Protein AF-A0A7W1YSL6-F1 (afdb_monomer_lite)

pLDDT: mean 74.25, std 17.55, range [41.81, 97.44]

Sequence (89 aa):
MTEPSRASEVLTIRVSAALGRRLTREATRRRRTRSEVARELLESALEGRTGDDDRKAEARRQSLLVRDRESERDTLEWILDAADFRGWE

Radius of gyration: 25.58 Å; chains: 1; bounding box: 74×35×57 Å

Secondary structure (DSSP, 8-state):
----------------HHHHHHHHHHHHHHT--HHHHHHHHHHHHHHHHHHHHHHHHHHHHHHHHHHT-HHHHHHHHHHHHHT--TT--

Foldseek 3Di:
DDDPPPDDDDDDDDDDPVVVVVLVVVCVVVVHDSVVSVVVVVVCVVVVCVVVVVVVVVVVVVVVVLVPDPVVVVVVVVVVVVPPPVPDD

Structure (mmCIF, N/CA/C/O backbone):
data_AF-A0A7W1YSL6-F1
#
_entry.id   AF-A0A7W1YSL6-F1
#
loop_
_atom_site.group_PDB
_atom_site.id
_atom_site.type_symbol
_atom_site.label_atom_id
_atom_site.label_alt_id
_atom_site.label_comp_id
_atom_site.label_asym_id
_atom_site.label_entity_id
_atom_site.label_seq_id
_atom_site.pdbx_PDB_ins_code
_atom_site.Cartn_x
_atom_site.Cartn_y
_atom_site.Cartn_z
_atom_site.occupancy
_atom_site.B_iso_or_equiv
_atom_site.auth_seq_id
_atom_site.auth_comp_id
_atom_site.auth_asym_id
_atom_site.auth_atom_id
_atom_site.pdbx_PDB_model_num
ATOM 1 N N . MET A 1 1 ? -27.726 21.610 -4.198 1.00 41.81 1 MET A N 1
ATOM 2 C CA . MET A 1 1 ? -26.294 21.272 -4.324 1.00 41.81 1 MET A CA 1
ATOM 3 C C . MET A 1 1 ? -26.104 19.921 -3.661 1.00 41.81 1 MET A C 1
ATOM 5 O O . MET A 1 1 ? -26.227 19.845 -2.449 1.00 41.81 1 MET A O 1
ATOM 9 N N . THR A 1 2 ? -25.959 18.855 -4.444 1.00 46.34 2 THR A N 1
ATOM 10 C CA . THR A 1 2 ? -25.775 17.494 -3.921 1.00 46.34 2 THR A CA 1
ATOM 11 C C . THR A 1 2 ? -24.319 17.361 -3.495 1.00 46.34 2 THR A C 1
ATOM 13 O O . THR A 1 2 ? -23.434 17.473 -4.342 1.00 46.34 2 THR A O 1
ATOM 16 N N . GLU A 1 3 ? -24.055 17.200 -2.199 1.00 55.78 3 GLU A N 1
ATOM 17 C CA . GLU A 1 3 ? -22.706 16.883 -1.727 1.00 55.78 3 GLU A CA 1
ATOM 18 C C . GLU A 1 3 ? -22.238 15.596 -2.424 1.00 55.78 3 GLU A C 1
ATOM 20 O O . GLU A 1 3 ? -23.025 14.647 -2.516 1.00 55.78 3 GLU A O 1
ATOM 25 N N . PRO A 1 4 ? -21.002 15.530 -2.953 1.00 52.00 4 PRO A N 1
ATOM 26 C CA . PRO A 1 4 ? -20.484 14.279 -3.471 1.00 52.00 4 PRO A CA 1
ATOM 27 C C . PRO A 1 4 ? -20.440 13.305 -2.297 1.00 52.00 4 PRO A C 1
ATOM 29 O O . PRO A 1 4 ? -19.624 13.446 -1.386 1.00 52.00 4 PRO A O 1
ATOM 32 N N . SER A 1 5 ? -21.364 12.343 -2.299 1.00 55.28 5 SER A N 1
ATOM 33 C CA . SER A 1 5 ? -21.344 11.222 -1.371 1.00 55.28 5 SER A CA 1
ATOM 34 C C . SER A 1 5 ? -19.939 10.633 -1.428 1.00 55.28 5 SER A C 1
ATOM 36 O O . SER A 1 5 ? -19.510 10.156 -2.481 1.00 55.28 5 SER A O 1
ATOM 38 N N . ARG A 1 6 ? -19.186 10.735 -0.325 1.00 60.09 6 ARG A N 1
ATOM 39 C CA . ARG A 1 6 ? -17.905 10.042 -0.164 1.00 60.09 6 ARG A CA 1
ATOM 40 C C . ARG A 1 6 ? -18.210 8.549 -0.125 1.00 60.09 6 ARG A C 1
ATOM 42 O O . ARG A 1 6 ? -18.303 7.958 0.948 1.00 60.09 6 ARG A O 1
ATOM 49 N N . ALA A 1 7 ? -18.421 7.959 -1.293 1.00 72.25 7 ALA A N 1
ATOM 50 C CA . ALA A 1 7 ? -18.637 6.537 -1.440 1.00 72.25 7 ALA A CA 1
ATOM 51 C C . ALA A 1 7 ? -17.321 5.847 -1.070 1.00 72.25 7 ALA A C 1
ATOM 53 O O . ALA A 1 7 ? -16.363 5.834 -1.838 1.00 72.25 7 ALA A O 1
ATOM 54 N N . SER A 1 8 ? -17.245 5.363 0.167 1.00 73.12 8 SER A N 1
ATOM 55 C CA . SER A 1 8 ? -16.138 4.543 0.638 1.00 73.12 8 SER A CA 1
ATOM 56 C C . SER A 1 8 ? -16.538 3.086 0.480 1.00 73.12 8 SER A C 1
ATOM 58 O O . SER A 1 8 ? -17.528 2.652 1.063 1.00 73.12 8 SER A O 1
ATOM 60 N N . GLU A 1 9 ? -15.744 2.321 -0.261 1.00 85.62 9 GLU A N 1
ATOM 61 C CA . GLU A 1 9 ? -15.883 0.869 -0.349 1.00 85.62 9 GLU A CA 1
ATOM 62 C C . GLU A 1 9 ? -14.965 0.185 0.679 1.00 85.62 9 GLU A C 1
ATOM 64 O O . GLU A 1 9 ? -13.880 0.683 0.994 1.00 85.62 9 GLU A O 1
ATOM 69 N N . VAL A 1 10 ? -15.409 -0.943 1.244 1.00 89.38 10 VAL A N 1
ATOM 70 C CA . VAL A 1 10 ? -14.651 -1.701 2.251 1.00 89.38 10 VAL A CA 1
ATOM 71 C C . VAL A 1 10 ? -14.109 -2.982 1.629 1.00 89.38 10 VAL A C 1
ATOM 73 O O . VAL A 1 10 ? -14.860 -3.897 1.306 1.00 89.38 10 VAL A O 1
ATOM 76 N N . LEU A 1 11 ? -12.783 -3.076 1.538 1.00 87.38 11 LEU A N 1
ATOM 77 C CA . LEU A 1 11 ? -12.077 -4.266 1.073 1.00 87.38 11 LEU A CA 1
ATOM 78 C C . LEU A 1 11 ? -11.521 -5.065 2.260 1.00 87.38 11 LEU A C 1
ATOM 80 O O . LEU A 1 11 ? -10.702 -4.563 3.031 1.00 87.38 11 LEU A O 1
ATOM 84 N N . THR A 1 12 ? -11.908 -6.338 2.369 1.00 93.88 12 THR A N 1
ATOM 85 C CA . THR A 1 12 ? -11.332 -7.279 3.342 1.00 93.88 12 THR A CA 1
ATOM 86 C C . THR A 1 12 ? -10.456 -8.301 2.628 1.00 93.88 12 THR A C 1
ATOM 88 O O . THR A 1 12 ? -10.942 -9.070 1.805 1.00 93.88 12 THR A O 1
ATOM 91 N N . ILE A 1 13 ? -9.167 -8.348 2.972 1.00 91.31 13 ILE A N 1
ATOM 92 C CA . ILE A 1 13 ? -8.202 -9.298 2.402 1.00 91.31 13 ILE A CA 1
ATOM 93 C C . ILE A 1 13 ? -7.488 -10.091 3.494 1.00 91.31 13 ILE A C 1
ATOM 95 O O . ILE A 1 13 ? -7.129 -9.561 4.547 1.00 91.31 13 ILE A O 1
ATOM 99 N N . ARG A 1 14 ? -7.246 -11.377 3.226 1.00 95.50 14 ARG A N 1
ATOM 100 C CA . ARG A 1 14 ? -6.379 -12.209 4.067 1.00 95.50 14 ARG A CA 1
ATOM 101 C C . ARG A 1 14 ? -4.928 -11.953 3.683 1.00 95.50 14 ARG A C 1
ATOM 103 O O . ARG A 1 14 ? -4.573 -12.008 2.512 1.00 95.50 14 ARG A O 1
ATOM 110 N N . VAL A 1 15 ? -4.086 -11.701 4.678 1.00 93.44 15 VAL A N 1
ATOM 111 C CA . VAL A 1 15 ? -2.653 -11.453 4.493 1.00 93.44 15 VAL A CA 1
ATOM 112 C C . VAL A 1 15 ? -1.839 -12.340 5.421 1.00 93.44 15 VAL A C 1
ATOM 114 O O . VAL A 1 15 ? -2.320 -12.764 6.472 1.00 93.44 15 VAL A O 1
ATOM 117 N N . SER A 1 16 ? -0.583 -12.599 5.059 1.00 97.44 16 SER A N 1
ATOM 118 C CA . SER A 1 16 ? 0.331 -13.309 5.952 1.00 97.44 16 SER A CA 1
ATOM 119 C C . SER A 1 16 ? 0.577 -12.508 7.238 1.00 97.44 16 SER A C 1
ATOM 121 O O . SER A 1 16 ? 0.582 -11.272 7.242 1.00 97.44 16 SER A O 1
ATOM 123 N N . ALA A 1 17 ? 0.855 -13.207 8.342 1.00 95.94 17 ALA A N 1
ATOM 124 C CA . ALA A 1 17 ? 1.172 -12.560 9.618 1.00 95.94 17 ALA A CA 1
ATOM 125 C C . ALA A 1 17 ? 2.405 -11.638 9.512 1.00 95.94 17 ALA A C 1
ATOM 127 O O . ALA A 1 17 ? 2.470 -10.591 10.157 1.00 95.94 17 ALA A O 1
ATOM 128 N N . ALA A 1 18 ? 3.373 -12.001 8.664 1.00 96.12 18 ALA A N 1
ATOM 129 C CA . ALA A 1 18 ? 4.551 -11.183 8.393 1.00 96.12 18 ALA A CA 1
ATOM 130 C C . ALA A 1 18 ? 4.185 -9.845 7.728 1.00 96.12 18 ALA A C 1
ATOM 132 O O . ALA A 1 18 ? 4.676 -8.797 8.160 1.00 96.12 18 ALA A O 1
ATOM 133 N N . LEU A 1 19 ? 3.288 -9.866 6.734 1.00 94.69 19 LEU A N 1
ATOM 134 C CA . LEU A 1 19 ? 2.809 -8.656 6.065 1.00 94.69 19 LEU A CA 1
ATOM 135 C C . LEU A 1 19 ? 2.002 -7.774 7.024 1.00 94.69 19 LEU A C 1
ATOM 137 O O . LEU A 1 19 ? 2.246 -6.571 7.091 1.00 94.69 19 LEU A O 1
ATOM 141 N N . GLY A 1 20 ? 1.132 -8.370 7.846 1.00 95.00 20 GLY A N 1
ATOM 142 C CA . GLY A 1 20 ? 0.400 -7.646 8.890 1.00 95.00 20 GLY A CA 1
ATOM 143 C C . GLY A 1 20 ? 1.330 -6.903 9.858 1.00 95.00 20 GLY A C 1
ATOM 144 O O . GLY A 1 20 ? 1.156 -5.708 10.091 1.00 95.00 20 GLY A O 1
ATOM 145 N N . ARG A 1 21 ? 2.382 -7.570 10.360 1.00 97.44 21 ARG A N 1
ATOM 146 C CA . ARG A 1 21 ? 3.393 -6.937 11.230 1.00 97.44 21 ARG A CA 1
ATOM 147 C C . ARG A 1 21 ? 4.174 -5.828 10.528 1.00 97.44 21 ARG A C 1
ATOM 149 O O . ARG A 1 21 ? 4.551 -4.845 11.163 1.00 97.44 21 ARG A O 1
ATOM 156 N N . ARG A 1 22 ? 4.477 -5.990 9.238 1.00 95.75 22 ARG A N 1
ATOM 157 C CA . ARG A 1 22 ? 5.182 -4.970 8.449 1.00 95.75 22 ARG A CA 1
ATOM 158 C C . ARG A 1 22 ? 4.310 -3.728 8.247 1.00 95.75 22 ARG A C 1
ATOM 160 O O . ARG A 1 22 ? 4.805 -2.629 8.464 1.00 95.75 22 ARG A O 1
ATOM 167 N N . LEU A 1 23 ? 3.024 -3.906 7.939 1.00 95.25 23 LEU A N 1
ATOM 168 C CA . LEU A 1 23 ? 2.064 -2.804 7.820 1.00 95.25 23 LEU A CA 1
ATOM 169 C C . LEU A 1 23 ? 1.917 -2.025 9.130 1.00 95.25 23 LEU A C 1
ATOM 171 O O . LEU A 1 23 ? 1.937 -0.800 9.104 1.00 95.25 23 LEU A O 1
ATOM 175 N N . THR A 1 24 ? 1.831 -2.709 10.276 1.00 96.94 24 THR A N 1
ATOM 176 C CA . THR A 1 24 ? 1.782 -2.032 11.584 1.00 96.94 24 THR A CA 1
ATOM 177 C C . THR A 1 24 ? 3.035 -1.192 11.833 1.00 96.94 24 THR A C 1
ATOM 179 O O . THR A 1 24 ? 2.923 -0.037 12.229 1.00 96.94 24 THR A O 1
ATOM 182 N N . ARG A 1 25 ? 4.229 -1.736 11.561 1.00 97.44 25 ARG A N 1
ATOM 183 C CA . ARG A 1 25 ? 5.490 -0.995 11.736 1.00 97.44 25 ARG A CA 1
ATOM 184 C C . ARG A 1 25 ? 5.565 0.242 10.845 1.00 97.44 25 ARG A C 1
ATOM 186 O O . ARG A 1 25 ? 5.967 1.302 11.316 1.00 97.44 25 ARG A O 1
ATOM 193 N N . GLU A 1 26 ? 5.157 0.123 9.584 1.00 96.12 26 GLU A N 1
ATOM 194 C CA . GLU A 1 26 ? 5.131 1.261 8.658 1.00 96.12 26 GLU A CA 1
ATOM 195 C C . GLU A 1 26 ? 4.094 2.316 9.060 1.00 96.12 26 GLU A C 1
ATOM 197 O O . GLU A 1 26 ? 4.395 3.506 9.018 1.00 96.12 26 GLU A O 1
ATOM 202 N N . ALA A 1 27 ? 2.918 1.903 9.538 1.00 96.81 27 ALA A N 1
ATOM 203 C CA . ALA A 1 27 ? 1.908 2.806 10.089 1.00 96.81 27 ALA A CA 1
ATOM 204 C C . ALA A 1 27 ? 2.460 3.626 11.268 1.00 96.81 27 ALA A C 1
ATOM 206 O O . ALA A 1 27 ? 2.371 4.855 11.264 1.00 96.81 27 ALA A O 1
ATOM 207 N N . THR A 1 28 ? 3.131 2.972 12.224 1.00 96.94 28 THR A N 1
ATOM 208 C CA . THR A 1 28 ? 3.788 3.654 13.351 1.00 96.94 28 THR A CA 1
ATOM 209 C C . THR A 1 28 ? 4.885 4.606 12.878 1.00 96.94 28 THR A C 1
ATOM 211 O O . THR A 1 28 ? 4.902 5.768 13.283 1.00 96.94 28 THR A O 1
ATOM 214 N N . ARG A 1 29 ? 5.776 4.150 11.986 1.00 96.69 29 ARG A N 1
ATOM 215 C CA . ARG A 1 29 ? 6.882 4.959 11.446 1.00 96.69 29 ARG A CA 1
ATOM 216 C C . ARG A 1 29 ? 6.379 6.230 10.758 1.00 96.69 29 ARG A C 1
ATOM 218 O O . ARG A 1 29 ? 6.981 7.287 10.920 1.00 96.69 29 ARG A O 1
ATOM 225 N N . ARG A 1 30 ? 5.286 6.127 9.999 1.00 93.50 30 ARG A N 1
ATOM 226 C CA . ARG A 1 30 ? 4.704 7.232 9.223 1.00 93.50 30 ARG A CA 1
ATOM 227 C C . ARG A 1 30 ? 3.674 8.054 10.001 1.00 93.50 30 ARG A C 1
ATOM 229 O O . ARG A 1 30 ? 3.150 9.012 9.445 1.00 93.50 30 ARG A O 1
ATOM 236 N N . ARG A 1 31 ? 3.380 7.693 11.260 1.00 96.38 31 ARG A N 1
ATOM 237 C CA . ARG A 1 31 ? 2.314 8.294 12.087 1.00 96.38 31 ARG A CA 1
ATOM 238 C C . ARG A 1 31 ? 0.955 8.320 11.365 1.00 96.38 31 ARG A C 1
ATOM 240 O O . ARG A 1 31 ? 0.225 9.302 11.439 1.00 96.38 31 ARG A O 1
ATOM 247 N N . ARG A 1 32 ? 0.640 7.240 10.645 1.00 95.50 32 ARG A N 1
ATOM 248 C CA . ARG A 1 32 ? -0.601 7.054 9.871 1.00 95.50 32 ARG A CA 1
ATOM 249 C C . ARG A 1 32 ? -1.331 5.797 10.323 1.00 95.50 32 ARG A C 1
ATOM 251 O O . ARG A 1 32 ? -0.752 4.934 10.984 1.00 95.50 32 ARG A O 1
ATOM 258 N N . THR A 1 33 ? -2.597 5.661 9.950 1.00 95.56 33 THR A N 1
ATOM 259 C CA . THR A 1 33 ? -3.353 4.426 10.182 1.00 95.56 33 THR A CA 1
ATOM 260 C C . THR A 1 33 ? -2.883 3.307 9.250 1.00 95.56 33 THR A C 1
ATOM 262 O O . THR A 1 33 ? -2.357 3.536 8.158 1.00 95.56 33 THR A O 1
ATOM 265 N N . ARG A 1 34 ? -3.123 2.054 9.655 1.00 94.31 34 ARG A N 1
ATOM 266 C CA . ARG A 1 34 ? -2.851 0.886 8.803 1.00 94.31 34 ARG A CA 1
ATOM 267 C C . ARG A 1 34 ? -3.585 0.953 7.463 1.00 94.31 34 ARG A C 1
ATOM 269 O O . ARG A 1 34 ? -3.018 0.534 6.461 1.00 94.31 34 ARG A O 1
ATOM 276 N N . SER A 1 35 ? -4.820 1.449 7.458 1.00 93.06 35 SER A N 1
ATOM 277 C CA . SER A 1 35 ? -5.646 1.539 6.252 1.00 93.06 35 SER A CA 1
ATOM 278 C C . SER A 1 35 ? -5.129 2.598 5.284 1.00 93.06 35 SER A C 1
ATOM 280 O O . SER A 1 35 ? -5.099 2.344 4.088 1.00 93.06 35 SER A O 1
ATOM 282 N N . GLU A 1 36 ? -4.667 3.748 5.780 1.00 93.62 36 GLU A N 1
ATOM 283 C CA . GLU A 1 36 ? -4.048 4.780 4.936 1.00 93.62 36 GLU A CA 1
ATOM 284 C C . GLU A 1 36 ? -2.758 4.283 4.295 1.00 93.62 36 GLU A C 1
ATOM 286 O O . GLU A 1 36 ? -2.578 4.439 3.093 1.00 93.62 36 GLU A O 1
ATOM 291 N N . VAL A 1 37 ? -1.889 3.628 5.071 1.00 95.06 37 VAL A N 1
ATOM 292 C CA . VAL A 1 37 ? -0.645 3.061 4.532 1.00 95.06 37 VAL A CA 1
ATOM 293 C C . VAL A 1 37 ? -0.936 1.942 3.533 1.00 95.06 37 VAL A C 1
ATOM 295 O O . VAL A 1 37 ? -0.288 1.866 2.495 1.00 95.06 37 VAL A O 1
ATOM 298 N N . ALA A 1 38 ? -1.908 1.073 3.819 1.00 94.19 38 ALA A N 1
ATOM 299 C CA . ALA A 1 38 ? -2.306 0.024 2.885 1.00 94.19 38 ALA A CA 1
ATOM 300 C C . ALA A 1 38 ? -2.872 0.607 1.583 1.00 94.19 38 ALA A C 1
ATOM 302 O O . ALA A 1 38 ? -2.506 0.132 0.513 1.00 94.19 38 ALA A O 1
ATOM 303 N N . ARG A 1 39 ? -3.712 1.646 1.673 1.00 93.25 39 ARG A N 1
ATOM 304 C CA . ARG A 1 39 ? -4.260 2.355 0.514 1.00 93.25 39 ARG A CA 1
ATOM 305 C C . ARG A 1 39 ? -3.148 2.966 -0.334 1.00 93.25 39 ARG A C 1
ATOM 307 O O . ARG A 1 39 ? -3.053 2.628 -1.501 1.00 93.25 39 ARG A O 1
ATOM 314 N N . GLU A 1 40 ? -2.269 3.758 0.274 1.00 92.50 40 GLU A N 1
ATOM 315 C CA . GLU A 1 40 ? -1.147 4.413 -0.413 1.00 92.50 40 GLU A CA 1
ATOM 316 C C . GLU A 1 40 ? -0.253 3.396 -1.143 1.00 92.50 40 GLU A C 1
ATOM 318 O O . GLU A 1 40 ? 0.142 3.607 -2.288 1.00 92.50 40 GLU A O 1
ATOM 323 N N . LEU A 1 41 ? 0.050 2.261 -0.499 1.00 91.44 41 LEU A N 1
ATOM 324 C CA . LEU A 1 41 ? 0.848 1.193 -1.106 1.00 91.44 41 LEU A CA 1
ATOM 325 C C . LEU A 1 41 ? 0.118 0.497 -2.262 1.00 91.44 41 LEU A C 1
ATOM 327 O O . LEU A 1 41 ? 0.765 0.130 -3.241 1.00 91.44 41 LEU A O 1
ATOM 331 N N . LEU A 1 42 ? -1.197 0.289 -2.147 1.00 91.88 42 LEU A N 1
ATOM 332 C CA . LEU A 1 42 ? -2.011 -0.305 -3.209 1.00 91.88 42 LEU A CA 1
ATOM 333 C C . LEU A 1 42 ? -2.143 0.644 -4.403 1.00 91.88 42 LEU A C 1
ATOM 335 O O . LEU A 1 42 ? -1.906 0.209 -5.524 1.00 91.88 42 LEU A O 1
ATOM 339 N N . GLU A 1 43 ? -2.445 1.920 -4.161 1.00 90.00 43 GLU A N 1
ATOM 340 C CA . GLU A 1 43 ? -2.488 2.976 -5.180 1.00 90.00 43 GLU A CA 1
ATOM 341 C C . GLU A 1 43 ? -1.143 3.059 -5.907 1.00 90.00 43 GLU A C 1
ATOM 343 O O . GLU A 1 43 ? -1.094 2.847 -7.115 1.00 90.00 43 GLU A O 1
ATOM 348 N N . SER A 1 44 ? -0.032 3.184 -5.174 1.00 87.56 44 SER A N 1
ATOM 349 C CA . SER A 1 44 ? 1.313 3.243 -5.770 1.00 87.56 44 SER A CA 1
ATOM 350 C C . SER A 1 44 ? 1.649 1.999 -6.608 1.00 87.56 44 SER A C 1
ATOM 352 O O . SER A 1 44 ? 2.288 2.095 -7.655 1.00 87.56 44 SER A O 1
ATOM 354 N N . ALA A 1 45 ? 1.236 0.806 -6.161 1.00 87.25 45 ALA A N 1
ATOM 355 C CA . ALA A 1 45 ? 1.501 -0.448 -6.870 1.00 87.25 45 ALA A CA 1
ATOM 356 C C . ALA A 1 45 ? 0.612 -0.661 -8.107 1.00 87.25 45 ALA A C 1
ATOM 358 O O . ALA A 1 45 ? 0.932 -1.507 -8.952 1.00 87.25 45 ALA A O 1
ATOM 359 N N . LEU A 1 46 ? -0.518 0.041 -8.186 1.00 84.75 46 LEU A N 1
ATOM 360 C CA . LEU A 1 46 ? -1.411 0.040 -9.340 1.00 84.75 46 LEU A CA 1
ATOM 361 C C . LEU A 1 46 ? -1.002 1.137 -10.329 1.00 84.75 46 LEU A C 1
ATOM 363 O O . LEU A 1 46 ? -0.816 0.840 -11.503 1.00 84.75 46 LEU A O 1
ATOM 367 N N . GLU A 1 47 ? -0.736 2.352 -9.852 1.00 81.38 47 GLU A N 1
ATOM 368 C CA . GLU A 1 47 ? -0.248 3.481 -10.655 1.00 81.38 47 GLU A CA 1
ATOM 369 C C . GLU A 1 47 ? 1.113 3.191 -11.300 1.00 81.38 47 GLU A C 1
ATOM 371 O O . GLU A 1 47 ? 1.315 3.443 -12.490 1.00 81.38 47 GLU A O 1
ATOM 376 N N . GLY A 1 48 ? 2.040 2.592 -10.544 1.00 59.56 48 GLY A N 1
ATOM 377 C CA . GLY A 1 48 ? 3.343 2.174 -11.063 1.00 59.56 48 GLY A CA 1
ATOM 378 C C . GLY A 1 48 ? 3.253 1.079 -12.131 1.00 59.56 48 GLY A C 1
ATOM 379 O O . GLY A 1 48 ? 4.168 0.939 -12.938 1.00 59.56 48 GLY A O 1
ATOM 380 N N . ARG A 1 49 ? 2.146 0.328 -12.172 1.00 56.22 49 ARG A N 1
ATOM 381 C CA . ARG A 1 49 ? 1.893 -0.699 -13.188 1.00 56.22 49 ARG A CA 1
ATOM 382 C C . ARG A 1 49 ? 1.379 -0.084 -14.484 1.00 56.22 49 ARG A C 1
ATOM 384 O O . ARG A 1 49 ? 1.857 -0.448 -15.548 1.00 56.22 49 ARG A O 1
ATOM 391 N N . THR A 1 50 ? 0.495 0.906 -14.383 1.00 55.22 50 THR A N 1
ATOM 392 C CA . THR A 1 50 ? -0.029 1.637 -15.542 1.00 55.22 50 THR A CA 1
ATOM 393 C C . THR A 1 50 ? 1.093 2.348 -16.305 1.00 55.22 50 THR A C 1
ATOM 395 O O . THR A 1 50 ? 1.209 2.197 -17.512 1.00 55.22 50 THR A O 1
ATOM 398 N N . GLY A 1 51 ? 1.993 3.055 -15.610 1.00 54.03 51 GLY A N 1
ATOM 399 C CA . GLY A 1 51 ? 3.054 3.822 -16.274 1.00 54.03 51 GLY A CA 1
ATOM 400 C C . GLY A 1 51 ? 4.199 2.990 -16.866 1.00 54.03 51 GLY A C 1
ATOM 401 O O . GLY A 1 51 ? 4.771 3.384 -17.882 1.00 54.03 51 GLY A O 1
ATOM 402 N N . ASP A 1 52 ? 4.573 1.868 -16.247 1.00 55.75 52 ASP A N 1
ATOM 403 C CA . ASP A 1 52 ? 5.716 1.062 -16.702 1.00 55.75 52 ASP A CA 1
ATOM 404 C C . ASP A 1 52 ? 5.327 0.059 -17.801 1.00 55.75 52 ASP A C 1
ATOM 406 O O . ASP A 1 52 ? 6.094 -0.138 -18.746 1.00 55.75 52 ASP A O 1
ATOM 410 N N . ASP A 1 53 ? 4.116 -0.510 -17.743 1.00 58.06 53 ASP A N 1
ATOM 411 C CA . ASP A 1 53 ? 3.594 -1.345 -18.831 1.00 58.06 53 ASP A CA 1
ATOM 412 C C . ASP A 1 53 ? 3.277 -0.504 -20.077 1.00 58.06 53 ASP A C 1
ATOM 414 O O . ASP A 1 53 ? 3.616 -0.930 -21.183 1.00 58.06 53 ASP A O 1
ATOM 418 N N . ASP A 1 54 ? 2.763 0.726 -19.926 1.00 57.56 54 ASP A N 1
ATOM 419 C CA . ASP A 1 54 ? 2.558 1.643 -21.056 1.00 57.56 54 ASP A CA 1
ATOM 420 C C . ASP A 1 54 ? 3.879 2.122 -21.667 1.00 57.56 54 ASP A C 1
ATOM 422 O O . ASP A 1 54 ? 4.006 2.163 -22.890 1.00 57.56 54 ASP A O 1
ATOM 426 N N . ARG A 1 55 ? 4.908 2.412 -20.856 1.00 57.69 55 ARG A N 1
ATOM 427 C CA . ARG A 1 55 ? 6.251 2.748 -21.368 1.00 57.69 55 ARG A CA 1
ATOM 428 C C . ARG A 1 55 ? 6.913 1.572 -22.068 1.00 57.69 55 ARG A C 1
ATOM 430 O O . ARG A 1 55 ? 7.536 1.767 -23.106 1.00 57.69 55 ARG A O 1
ATOM 437 N N . LYS A 1 56 ? 6.789 0.354 -21.538 1.00 61.50 56 LYS A N 1
ATOM 438 C CA . LYS A 1 56 ? 7.319 -0.856 -22.187 1.00 61.50 56 LYS A CA 1
ATOM 439 C C . LYS A 1 56 ? 6.563 -1.176 -23.472 1.00 61.50 56 LYS A C 1
ATOM 441 O O . LYS A 1 56 ? 7.190 -1.582 -24.448 1.00 61.50 56 LYS A O 1
ATOM 446 N N . AL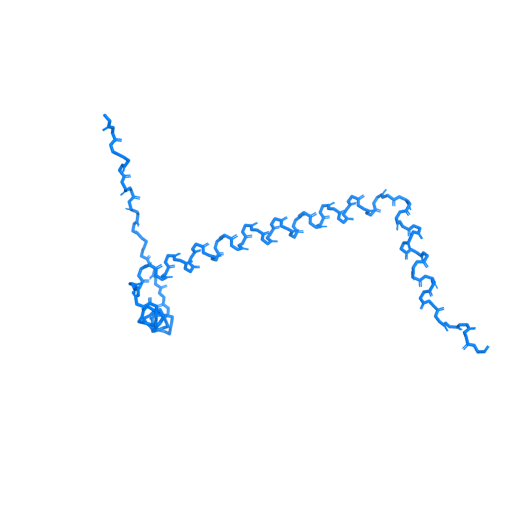A A 1 57 ? 5.247 -0.985 -23.495 1.00 60.41 57 ALA A N 1
ATOM 447 C CA . ALA A 1 57 ? 4.440 -1.128 -24.699 1.00 60.41 57 ALA A CA 1
ATOM 448 C C . ALA A 1 57 ? 4.797 -0.058 -25.743 1.00 60.41 57 ALA A C 1
ATOM 450 O O . ALA A 1 57 ? 4.973 -0.391 -26.914 1.00 60.41 57 ALA A O 1
ATOM 451 N N . GLU A 1 58 ? 4.987 1.194 -25.329 1.00 58.34 58 GLU A N 1
ATOM 452 C CA . GLU A 1 58 ? 5.383 2.292 -26.212 1.00 58.34 58 GLU A CA 1
ATOM 453 C C . GLU A 1 58 ? 6.810 2.124 -26.734 1.00 58.34 58 GLU A C 1
ATOM 455 O O . GLU A 1 58 ? 7.034 2.248 -27.929 1.00 58.34 58 GLU A O 1
ATOM 460 N N . ALA A 1 59 ? 7.762 1.715 -25.894 1.00 64.25 59 ALA A N 1
ATOM 461 C CA . ALA A 1 59 ? 9.122 1.399 -26.325 1.00 64.25 59 ALA A CA 1
ATOM 462 C C . ALA A 1 59 ? 9.149 0.260 -27.358 1.00 64.25 59 ALA A C 1
ATOM 464 O O . ALA A 1 59 ? 9.908 0.325 -28.322 1.00 64.25 59 ALA A O 1
ATOM 465 N N . ARG A 1 60 ? 8.287 -0.760 -27.216 1.00 62.22 60 ARG A N 1
ATOM 466 C CA . ARG A 1 60 ? 8.130 -1.816 -28.234 1.00 62.22 60 ARG A CA 1
ATOM 467 C C . ARG A 1 60 ? 7.514 -1.280 -29.524 1.00 62.22 60 ARG A C 1
ATOM 469 O O . ARG A 1 60 ? 7.983 -1.652 -30.593 1.00 62.22 60 ARG A O 1
ATOM 476 N N . ARG A 1 61 ? 6.501 -0.409 -29.443 1.00 58.91 61 ARG A N 1
ATOM 477 C CA . ARG A 1 61 ? 5.891 0.237 -30.620 1.00 58.91 61 ARG A CA 1
ATOM 478 C C . ARG A 1 61 ? 6.894 1.120 -31.360 1.00 58.91 61 ARG A C 1
ATOM 480 O O . ARG A 1 61 ? 7.024 0.986 -32.570 1.00 58.91 61 ARG A O 1
ATOM 487 N N . GLN A 1 62 ? 7.650 1.944 -30.641 1.00 63.47 62 GLN A N 1
ATOM 488 C CA . GLN A 1 62 ? 8.701 2.789 -31.209 1.00 63.47 62 G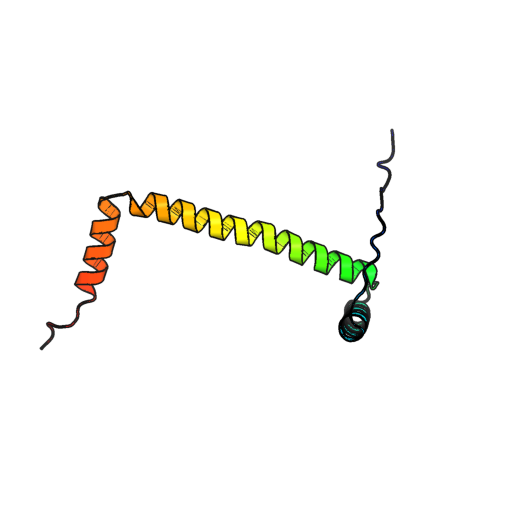LN A CA 1
ATOM 489 C C . GLN A 1 62 ? 9.841 1.949 -31.795 1.00 63.47 62 GLN A C 1
ATOM 491 O O . GLN A 1 62 ? 10.271 2.211 -32.909 1.00 63.47 62 GLN A O 1
ATOM 496 N N . SER A 1 63 ? 10.272 0.879 -31.120 1.00 61.66 63 SER A N 1
ATOM 497 C CA . SER A 1 63 ? 11.287 -0.043 -31.651 1.00 61.66 63 SER A CA 1
ATOM 498 C C . SER A 1 63 ? 10.815 -0.777 -32.914 1.00 61.66 63 SER A C 1
ATOM 500 O O . SER A 1 63 ? 11.602 -0.965 -33.838 1.00 61.66 63 SER A O 1
ATOM 502 N N . LEU A 1 64 ? 9.532 -1.146 -32.993 1.00 59.34 64 LEU A N 1
ATOM 503 C CA . LEU A 1 64 ? 8.932 -1.726 -34.197 1.00 59.34 64 LEU A CA 1
ATOM 504 C C . LEU A 1 64 ? 8.851 -0.715 -35.350 1.00 59.34 64 LEU A C 1
ATOM 506 O O . LEU A 1 64 ? 9.171 -1.076 -36.476 1.00 59.34 64 LEU A O 1
ATOM 510 N N . LEU A 1 65 ? 8.488 0.541 -35.071 1.00 58.81 65 LEU A N 1
ATOM 511 C CA . LEU A 1 65 ? 8.457 1.623 -36.067 1.00 58.81 65 LEU A CA 1
ATOM 512 C C . LEU A 1 65 ? 9.859 1.998 -36.574 1.00 58.81 65 LEU A C 1
ATOM 514 O O . LEU A 1 65 ? 10.030 2.308 -37.749 1.00 58.81 65 LEU A O 1
ATOM 518 N N . VAL A 1 66 ? 10.857 1.948 -35.693 1.00 55.91 66 VAL A N 1
ATOM 519 C CA . VAL A 1 66 ? 12.271 2.203 -36.003 1.00 55.91 66 VAL A CA 1
ATOM 520 C C . VAL A 1 66 ? 12.876 1.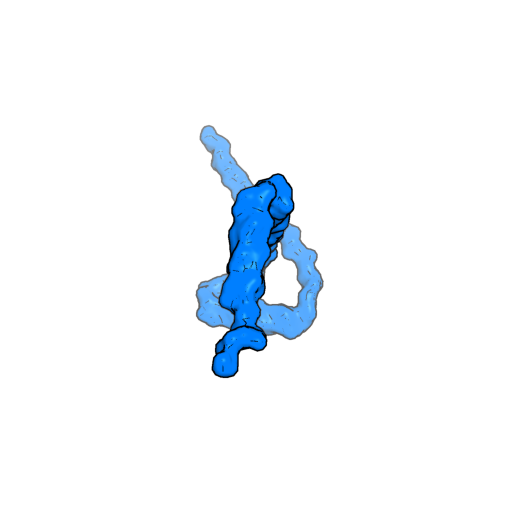067 -36.835 1.00 55.91 66 VAL A C 1
ATOM 522 O O . VAL A 1 66 ? 13.613 1.318 -37.783 1.00 55.91 66 VAL A O 1
ATOM 525 N N . ARG A 1 67 ? 12.511 -0.192 -36.560 1.00 52.22 67 ARG A N 1
ATOM 526 C CA . ARG A 1 67 ? 13.021 -1.373 -37.283 1.00 52.22 67 ARG A CA 1
ATOM 527 C C . ARG A 1 67 ? 12.643 -1.414 -38.776 1.00 52.22 67 ARG A C 1
ATOM 529 O O . ARG A 1 67 ? 13.307 -2.128 -39.539 1.00 52.22 67 ARG A O 1
ATOM 536 N N . ASP A 1 68 ? 11.606 -0.677 -39.173 1.00 57.03 68 ASP A N 1
ATOM 537 C CA . ASP A 1 68 ? 11.098 -0.593 -40.550 1.00 57.03 68 ASP A CA 1
ATOM 538 C C . ASP A 1 68 ? 11.615 0.625 -41.337 1.00 57.03 68 ASP A C 1
ATOM 540 O O . ASP A 1 68 ? 11.317 0.752 -42.524 1.00 57.03 68 ASP A O 1
ATOM 544 N N . ARG A 1 69 ? 12.421 1.509 -40.730 1.00 61.47 69 ARG A N 1
ATOM 545 C CA . ARG A 1 69 ? 13.086 2.600 -41.457 1.00 61.47 69 ARG A CA 1
ATOM 546 C C . ARG A 1 69 ? 14.468 2.168 -41.931 1.00 61.47 69 ARG A C 1
ATOM 548 O O . ARG A 1 69 ? 15.391 2.001 -41.140 1.00 61.47 69 ARG A O 1
ATOM 555 N N . GLU A 1 70 ? 14.597 2.033 -43.246 1.00 59.34 70 GLU A N 1
ATOM 556 C CA . GLU A 1 70 ? 15.817 1.624 -43.955 1.00 59.34 70 GLU A CA 1
ATOM 557 C C . GLU A 1 70 ? 17.047 2.462 -43.546 1.00 59.34 70 GLU A C 1
ATOM 559 O O . GLU A 1 70 ? 18.092 1.909 -43.225 1.00 59.34 70 GLU A O 1
ATOM 564 N N . SER A 1 71 ? 16.882 3.777 -43.369 1.00 57.94 71 SER A N 1
ATOM 565 C CA . SER A 1 71 ? 17.956 4.704 -42.973 1.00 57.94 71 SER A CA 1
ATOM 566 C C . SER A 1 71 ? 18.537 4.483 -41.565 1.00 57.94 71 SER A C 1
ATOM 568 O O . SER A 1 71 ? 19.667 4.885 -41.289 1.00 57.94 71 SER A O 1
ATOM 570 N N . GLU A 1 72 ? 17.783 3.871 -40.646 1.00 60.91 72 GLU A N 1
ATOM 571 C CA . GLU A 1 72 ? 18.272 3.581 -39.288 1.00 60.91 72 GLU A CA 1
ATOM 572 C C . GLU A 1 72 ? 18.912 2.189 -39.186 1.00 60.91 72 GLU A C 1
ATOM 574 O O . GLU A 1 72 ? 19.788 1.992 -38.341 1.00 60.91 72 GLU A O 1
ATOM 579 N N . ARG A 1 73 ? 18.571 1.251 -40.087 1.00 61.16 73 ARG A N 1
ATOM 580 C CA . ARG A 1 73 ? 19.334 -0.001 -40.244 1.00 61.16 73 ARG A CA 1
ATOM 581 C C . ARG A 1 73 ? 20.760 0.283 -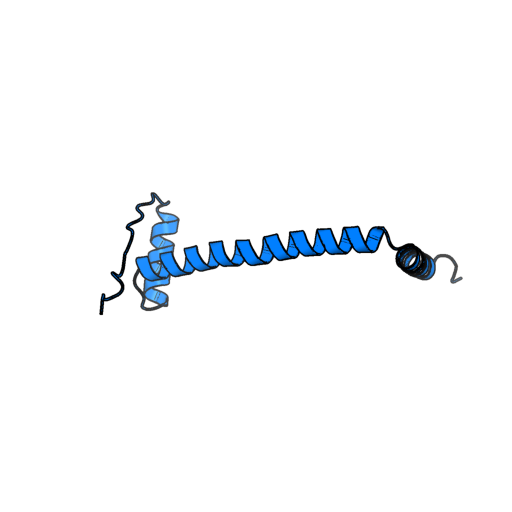40.684 1.00 61.16 73 ARG A C 1
ATOM 583 O O . ARG A 1 73 ? 21.668 -0.210 -40.027 1.00 61.16 73 ARG A O 1
ATOM 590 N N . ASP A 1 74 ? 20.938 1.144 -41.681 1.00 61.34 74 ASP A N 1
ATOM 591 C CA . ASP A 1 74 ? 22.266 1.544 -42.158 1.00 61.34 74 ASP A CA 1
ATOM 592 C C . ASP A 1 74 ? 23.086 2.211 -41.048 1.00 61.34 74 ASP A C 1
ATOM 594 O O . ASP A 1 74 ? 24.285 1.984 -40.918 1.00 61.34 74 ASP A O 1
ATOM 598 N N . THR A 1 75 ? 22.431 3.000 -40.189 1.00 67.19 75 THR A N 1
ATOM 599 C CA . THR A 1 75 ? 23.099 3.645 -39.049 1.00 67.19 75 THR A CA 1
ATOM 600 C C . THR A 1 75 ? 23.526 2.621 -37.993 1.00 67.19 75 THR A C 1
ATOM 602 O O . THR A 1 75 ? 24.635 2.705 -37.470 1.00 67.19 75 THR A O 1
ATOM 605 N N . LEU A 1 76 ? 22.674 1.643 -37.670 1.00 63.72 76 LEU A N 1
ATOM 606 C CA . LEU A 1 76 ? 23.016 0.578 -36.722 1.00 63.72 76 LEU A CA 1
ATOM 607 C C . LEU A 1 76 ? 24.090 -0.365 -37.278 1.00 63.72 76 LEU A C 1
ATOM 609 O O . LEU A 1 76 ? 24.971 -0.775 -36.528 1.00 63.72 76 LEU A O 1
ATOM 613 N N . GLU A 1 77 ? 24.039 -0.678 -38.571 1.00 66.69 77 GLU A N 1
ATOM 614 C CA . GLU A 1 77 ? 25.058 -1.469 -39.263 1.00 66.69 77 GLU A CA 1
ATOM 615 C C . GLU A 1 77 ? 26.400 -0.733 -39.280 1.00 66.69 77 GLU A C 1
ATOM 617 O O . GLU A 1 77 ? 27.403 -1.304 -38.863 1.00 66.69 77 GLU A O 1
ATOM 622 N N . TRP A 1 78 ? 26.411 0.562 -39.613 1.00 67.00 78 TRP A N 1
ATOM 623 C CA . TRP A 1 78 ? 27.612 1.397 -39.555 1.00 67.00 78 TRP A CA 1
ATOM 624 C C . TRP A 1 78 ? 28.209 1.488 -38.143 1.00 67.00 78 TRP A C 1
ATOM 626 O O . TRP A 1 78 ? 29.423 1.397 -37.986 1.00 67.00 78 TRP A O 1
ATOM 636 N N . ILE A 1 79 ? 27.385 1.630 -37.096 1.00 70.44 79 ILE A N 1
ATOM 637 C CA . ILE A 1 79 ? 27.869 1.652 -35.702 1.00 70.44 79 ILE A CA 1
ATOM 638 C C . ILE A 1 79 ? 28.488 0.304 -35.308 1.00 70.44 79 ILE A C 1
ATOM 640 O O . ILE A 1 79 ? 29.495 0.279 -34.599 1.00 70.44 79 ILE A O 1
ATOM 644 N N . LEU A 1 80 ? 27.892 -0.813 -35.734 1.00 67.94 80 LEU A N 1
ATOM 645 C CA . LEU A 1 80 ? 28.403 -2.152 -35.435 1.00 67.94 80 LEU A CA 1
ATOM 646 C C . LEU A 1 80 ? 29.689 -2.469 -36.209 1.00 67.94 80 LEU A C 1
ATOM 648 O O . LEU A 1 80 ? 30.582 -3.092 -35.639 1.00 67.94 80 LEU A O 1
ATOM 652 N N . ASP A 1 81 ? 29.801 -2.002 -37.451 1.00 66.25 81 ASP A N 1
ATOM 653 C CA . ASP A 1 81 ? 31.007 -2.121 -38.277 1.00 66.25 81 ASP A CA 1
ATOM 654 C C . ASP A 1 81 ? 32.148 -1.236 -37.740 1.00 66.25 81 ASP A C 1
ATOM 656 O O . ASP A 1 81 ? 33.274 -1.691 -37.564 1.00 66.25 81 ASP A O 1
ATOM 660 N N . ALA A 1 82 ? 31.850 0.005 -37.336 1.00 62.72 82 ALA A N 1
ATOM 661 C CA . ALA A 1 82 ? 32.828 0.914 -36.730 1.00 62.72 82 ALA A CA 1
ATOM 662 C C . ALA A 1 82 ? 33.329 0.453 -35.346 1.00 62.72 82 ALA A C 1
ATOM 664 O O . ALA A 1 82 ? 34.399 0.874 -34.903 1.00 62.72 82 ALA A O 1
ATOM 665 N N . ALA A 1 83 ? 32.568 -0.399 -34.653 1.00 58.22 83 ALA A N 1
ATOM 666 C CA . ALA A 1 83 ? 32.976 -1.031 -33.400 1.00 58.22 83 ALA A CA 1
ATOM 667 C C . ALA A 1 83 ? 33.839 -2.295 -33.610 1.00 58.22 83 ALA A C 1
ATOM 669 O O . ALA A 1 83 ? 34.283 -2.898 -32.626 1.00 58.22 83 ALA A O 1
ATOM 670 N N . ASP A 1 84 ? 34.095 -2.702 -34.860 1.00 56.28 84 ASP A N 1
ATOM 671 C CA . ASP A 1 84 ? 35.008 -3.794 -35.181 1.00 56.28 84 ASP A CA 1
ATOM 672 C C . ASP A 1 84 ? 36.470 -3.318 -35.133 1.00 56.28 84 ASP A C 1
ATOM 674 O O . ASP A 1 84 ? 37.031 -2.768 -36.078 1.00 56.28 84 ASP A O 1
ATOM 678 N N . PHE A 1 85 ? 37.124 -3.544 -33.995 1.00 58.97 85 PHE A N 1
ATOM 679 C CA . PHE A 1 85 ? 38.538 -3.211 -33.793 1.00 58.97 85 PHE A CA 1
ATOM 680 C C . PHE A 1 85 ? 39.513 -4.277 -34.328 1.00 58.97 85 PHE A C 1
ATOM 682 O O . PHE A 1 85 ? 40.707 -4.202 -34.040 1.00 58.97 85 PHE A O 1
ATOM 689 N N . ARG A 1 86 ? 39.066 -5.277 -35.105 1.00 59.97 86 ARG A N 1
ATOM 690 C CA . ARG A 1 86 ? 39.913 -6.408 -35.552 1.00 59.97 86 ARG A CA 1
ATOM 691 C C . ARG A 1 86 ? 40.997 -6.063 -36.591 1.00 59.97 86 ARG A C 1
ATOM 693 O O . ARG A 1 86 ? 41.666 -6.973 -37.069 1.00 59.97 86 ARG A O 1
ATOM 700 N N . GLY A 1 87 ? 41.190 -4.786 -36.928 1.00 57.75 87 GLY A N 1
ATOM 701 C CA . GLY A 1 87 ? 42.185 -4.320 -37.906 1.00 57.75 87 GLY A CA 1
ATOM 702 C C 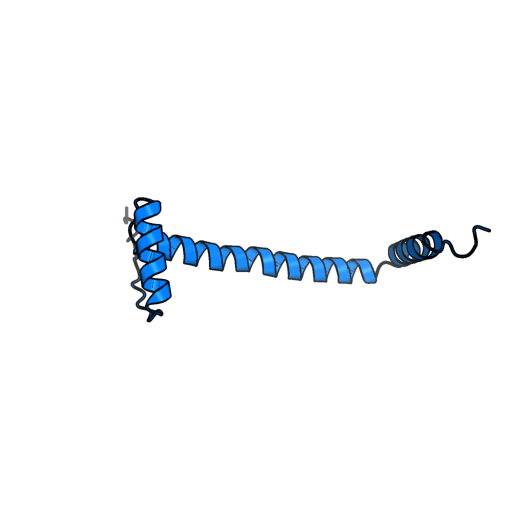. GLY A 1 87 ? 43.257 -3.356 -37.384 1.00 57.75 87 GLY A C 1
ATOM 703 O O . GLY A 1 87 ? 44.010 -2.833 -38.196 1.00 57.75 87 GLY A O 1
ATOM 704 N N . TRP A 1 88 ? 43.328 -3.082 -36.077 1.00 56.47 88 TRP A N 1
ATOM 705 C CA . TRP A 1 88 ? 44.392 -2.240 -35.507 1.00 56.47 88 TRP A CA 1
ATOM 706 C C . TRP A 1 88 ? 45.567 -3.112 -35.026 1.00 56.47 88 TRP A C 1
ATOM 708 O O . TRP A 1 88 ? 45.688 -3.381 -33.831 1.00 56.47 88 TRP A O 1
ATOM 718 N N . GLU A 1 89 ? 46.409 -3.551 -35.966 1.00 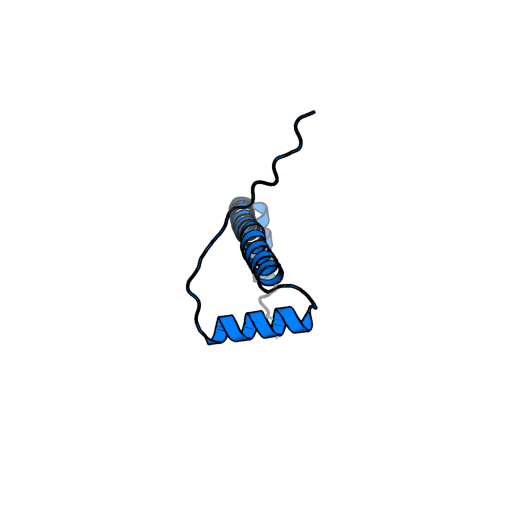45.41 89 GLU A N 1
ATOM 719 C CA . GLU A 1 89 ? 47.816 -3.943 -35.737 1.00 45.41 89 GLU A CA 1
ATOM 720 C C . GLU A 1 89 ? 48.745 -3.012 -36.527 1.00 45.41 89 GLU A C 1
ATOM 722 O O . GLU A 1 89 ? 48.425 -2.719 -37.704 1.00 45.41 89 GLU A O 1
#